Protein AF-A0A5N6PRH1-F1 (afdb_monomer_lite)

InterPro domains:
  IPR012337 Ribonuclease H-like superfamily [SSF53098] (12-101)

Organism: NCBI:txid192012

Radius of gyration: 24.05 Å; chains: 1; bounding box: 53×35×58 Å

Foldseek 3Di:
DVCVLLVNDDLQDDDPDPLVRVVSSVVSCVVSLVSVLVVLPDPVNVPDPDDPVVSVVSNVVSPCPVVVVVVVVVVNVVCCCVPVPLLVVLLVQCLQLQNNVVDLCSVVPCSSVVSNVVCLPVPVVDPVSSVVCVVCVVCCNVCHDLSVDPVNVVCSNVDGSVPPPRD

pLDDT: mean 76.48, std 13.51, range [39.31, 94.31]

Structure (mmCIF, N/CA/C/O backbone):
data_AF-A0A5N6PRH1-F1
#
_entry.id   AF-A0A5N6PRH1-F1
#
loop_
_atom_site.group_PDB
_atom_site.id
_atom_site.type_symbol
_atom_site.label_atom_id
_atom_site.label_alt_id
_atom_site.label_comp_id
_atom_site.label_asym_id
_atom_site.label_entity_id
_atom_site.label_seq_id
_atom_site.pdbx_PDB_ins_code
_atom_site.Cartn_x
_atom_site.Cartn_y
_atom_site.Cartn_z
_atom_site.occupancy
_atom_site.B_iso_or_equiv
_atom_site.auth_seq_id
_atom_site.auth_comp_id
_atom_site.auth_asym_id
_atom_site.auth_atom_id
_atom_site.pdbx_PDB_model_num
ATOM 1 N N . MET A 1 1 ? 33.684 -5.162 -20.555 1.00 67.88 1 MET A N 1
ATOM 2 C CA . MET A 1 1 ? 32.689 -5.285 -21.647 1.00 67.88 1 MET A CA 1
ATOM 3 C C . MET A 1 1 ? 31.257 -5.007 -21.188 1.00 67.88 1 MET A C 1
ATOM 5 O O . MET A 1 1 ? 30.872 -3.858 -21.277 1.00 67.88 1 MET A O 1
ATOM 9 N N . MET A 1 2 ? 30.455 -5.946 -20.650 1.00 60.59 2 MET A N 1
ATOM 10 C CA . MET A 1 2 ? 29.029 -5.664 -20.332 1.00 60.59 2 MET A CA 1
ATOM 11 C C . MET A 1 2 ? 28.828 -4.396 -19.476 1.00 60.59 2 MET A C 1
ATOM 13 O O . MET A 1 2 ? 28.015 -3.549 -19.830 1.00 60.59 2 MET A O 1
ATOM 17 N N . ARG A 1 3 ? 29.644 -4.213 -18.428 1.00 72.25 3 ARG A N 1
ATOM 18 C CA . ARG A 1 3 ? 29.634 -3.015 -17.571 1.00 72.25 3 ARG A CA 1
ATOM 19 C C . ARG A 1 3 ? 30.022 -1.716 -18.289 1.00 72.25 3 ARG A C 1
ATOM 21 O O . ARG A 1 3 ? 29.505 -0.669 -17.931 1.00 72.25 3 ARG A O 1
ATOM 28 N N . GLU A 1 4 ? 30.872 -1.748 -19.312 1.00 77.19 4 GLU A N 1
ATOM 29 C CA . GLU A 1 4 ? 31.206 -0.542 -20.093 1.00 77.19 4 GLU A CA 1
ATOM 30 C C . GLU A 1 4 ? 29.992 -0.077 -20.904 1.00 77.19 4 GLU A C 1
ATOM 32 O O . GLU A 1 4 ? 29.645 1.102 -20.901 1.00 77.19 4 GLU A O 1
ATOM 37 N N . PHE A 1 5 ? 29.278 -1.019 -21.526 1.00 67.75 5 PHE A N 1
ATOM 38 C CA . PHE A 1 5 ? 28.095 -0.712 -22.330 1.00 67.75 5 PHE A CA 1
ATOM 39 C C . PHE A 1 5 ? 26.873 -0.357 -21.465 1.00 67.75 5 PHE A C 1
ATOM 41 O O . PHE A 1 5 ? 26.024 0.421 -21.897 1.00 67.75 5 PHE A O 1
ATOM 48 N N . THR A 1 6 ? 26.777 -0.851 -20.226 1.00 69.31 6 THR A N 1
ATOM 49 C CA . THR A 1 6 ? 25.683 -0.509 -19.294 1.00 69.31 6 THR A CA 1
ATOM 50 C C . THR A 1 6 ? 26.005 0.651 -18.344 1.00 69.31 6 THR A C 1
ATOM 52 O O . THR A 1 6 ? 25.223 0.912 -17.428 1.00 69.31 6 THR A O 1
ATOM 55 N N . ARG A 1 7 ? 27.114 1.383 -18.549 1.00 74.94 7 ARG A N 1
ATOM 56 C CA . ARG A 1 7 ? 27.582 2.471 -17.655 1.00 74.94 7 ARG A CA 1
ATOM 57 C C . ARG A 1 7 ? 27.706 2.020 -16.194 1.00 74.94 7 ARG A C 1
ATOM 59 O O . ARG A 1 7 ? 27.208 2.673 -15.283 1.00 74.94 7 ARG A O 1
ATOM 66 N N . GLN A 1 8 ? 28.309 0.855 -16.001 1.00 74.81 8 GLN A N 1
ATOM 67 C CA . GLN A 1 8 ? 28.497 0.161 -14.727 1.00 74.81 8 GLN A CA 1
ATOM 68 C C . GLN A 1 8 ? 27.211 -0.225 -13.986 1.00 74.81 8 GLN A C 1
ATOM 70 O O . GLN A 1 8 ? 27.262 -0.638 -12.833 1.00 74.81 8 GLN A O 1
ATOM 75 N N . LYS A 1 9 ? 26.047 -0.153 -14.637 1.00 68.81 9 LYS A N 1
ATOM 76 C CA . LYS A 1 9 ? 24.804 -0.647 -14.043 1.00 68.81 9 LYS A CA 1
ATOM 77 C C . LYS A 1 9 ? 24.750 -2.166 -14.158 1.00 68.81 9 LYS A C 1
ATOM 79 O O . LYS A 1 9 ? 24.817 -2.698 -15.271 1.00 68.81 9 LYS A O 1
ATOM 84 N N . ASP A 1 10 ? 24.571 -2.842 -13.028 1.00 70.50 10 ASP A N 1
ATOM 85 C CA . ASP A 1 10 ? 24.252 -4.267 -13.018 1.00 70.50 10 ASP A CA 1
ATOM 86 C C . ASP A 1 10 ? 22.849 -4.485 -13.613 1.00 70.50 10 ASP A C 1
ATOM 88 O O . ASP A 1 10 ? 21.886 -3.771 -13.304 1.00 70.50 10 ASP A O 1
ATOM 92 N N . THR A 1 11 ? 22.759 -5.442 -14.538 1.00 58.25 11 THR A N 1
ATOM 93 C CA . THR A 1 11 ? 21.523 -5.799 -15.253 1.00 58.25 11 THR A CA 1
ATOM 94 C C . THR A 1 11 ? 20.602 -6.664 -14.405 1.00 58.25 11 THR A C 1
ATOM 96 O O . THR A 1 11 ? 19.385 -6.582 -14.552 1.00 58.25 11 THR A O 1
ATOM 99 N N . VAL A 1 12 ? 21.178 -7.442 -13.489 1.00 68.00 12 VAL A N 1
ATOM 100 C CA . VAL A 1 12 ? 20.462 -8.164 -12.440 1.00 68.00 12 VAL A CA 1
ATOM 101 C C . VAL A 1 12 ? 20.393 -7.263 -11.220 1.00 68.00 12 VAL A C 1
ATOM 103 O O . VAL A 1 12 ? 21.420 -6.798 -10.729 1.00 68.00 12 VAL A O 1
ATOM 106 N N . ARG A 1 13 ? 19.181 -7.013 -10.727 1.00 63.09 13 ARG A N 1
ATOM 107 C CA . ARG A 1 13 ? 18.970 -6.237 -9.503 1.00 63.09 13 ARG A CA 1
ATOM 108 C C . ARG A 1 13 ? 18.286 -7.109 -8.460 1.00 63.09 13 ARG A C 1
ATOM 110 O O . ARG A 1 13 ? 17.071 -7.292 -8.544 1.00 63.09 13 ARG A O 1
ATOM 117 N N . PRO A 1 14 ? 19.051 -7.658 -7.503 1.00 55.34 14 PRO A N 1
ATOM 118 C CA . PRO A 1 14 ? 18.488 -8.421 -6.404 1.00 55.34 14 PRO A CA 1
ATOM 119 C C . PRO A 1 14 ? 17.545 -7.541 -5.582 1.00 55.34 14 PRO A C 1
ATOM 121 O O . PRO A 1 14 ? 17.913 -6.449 -5.151 1.00 55.34 14 PRO A O 1
ATOM 124 N N . ALA A 1 15 ? 16.333 -8.026 -5.357 1.00 61.16 15 ALA A N 1
ATOM 125 C CA . ALA A 1 15 ? 15.409 -7.509 -4.364 1.00 61.16 15 ALA A CA 1
ATOM 126 C C . ALA A 1 15 ? 15.211 -8.556 -3.264 1.00 61.16 15 ALA A C 1
ATOM 128 O O . ALA A 1 15 ? 15.520 -9.735 -3.445 1.00 61.16 15 ALA A O 1
ATOM 129 N N . LYS A 1 16 ? 14.643 -8.135 -2.128 1.00 59.69 16 LYS A N 1
ATOM 130 C CA . LYS A 1 16 ? 14.359 -9.038 -1.000 1.00 59.69 16 LYS A CA 1
ATOM 131 C C . LYS A 1 16 ? 13.440 -10.205 -1.384 1.00 59.69 16 LYS A C 1
ATOM 133 O O . LYS A 1 16 ? 13.498 -11.251 -0.752 1.00 59.69 16 LYS A O 1
ATOM 138 N N . THR A 1 17 ? 12.613 -10.046 -2.420 1.00 53.28 17 THR A N 1
ATOM 139 C CA . THR A 1 17 ? 11.748 -11.109 -2.940 1.00 53.28 17 THR A CA 1
ATOM 140 C C . THR A 1 17 ? 12.125 -11.466 -4.373 1.00 53.28 17 THR A C 1
ATOM 142 O O . THR A 1 17 ? 12.414 -10.603 -5.205 1.00 53.28 17 THR A O 1
ATOM 145 N N . ARG A 1 18 ? 12.073 -12.764 -4.694 1.00 47.88 18 ARG A N 1
ATOM 146 C CA . ARG A 1 18 ? 12.384 -13.288 -6.036 1.00 47.88 18 ARG A CA 1
ATOM 147 C C . ARG A 1 18 ? 11.520 -12.672 -7.148 1.00 47.88 18 ARG A C 1
ATOM 149 O O . ARG A 1 18 ? 11.986 -12.522 -8.273 1.00 47.88 18 ARG A O 1
ATOM 156 N N . PHE A 1 19 ? 10.288 -12.276 -6.820 1.00 50.41 19 PHE A N 1
ATOM 157 C CA . PHE A 1 19 ? 9.357 -11.620 -7.742 1.00 50.41 19 PHE A CA 1
ATOM 158 C C . PHE A 1 19 ? 9.801 -10.192 -8.083 1.00 50.41 19 PHE A C 1
ATOM 160 O O . PHE A 1 19 ? 9.888 -9.840 -9.260 1.00 50.41 19 PHE A O 1
ATOM 167 N N . ALA A 1 20 ? 10.186 -9.401 -7.078 1.00 57.09 20 ALA A N 1
ATOM 168 C CA . ALA A 1 20 ? 10.730 -8.064 -7.299 1.00 57.09 20 ALA A CA 1
ATOM 169 C C . ALA A 1 20 ? 12.085 -8.114 -8.032 1.00 57.09 20 ALA A C 1
ATOM 171 O O . ALA A 1 20 ? 12.334 -7.288 -8.910 1.00 57.09 20 ALA A O 1
ATOM 172 N N . THR A 1 21 ? 12.923 -9.124 -7.764 1.00 67.31 21 THR A N 1
ATOM 173 C CA . THR A 1 21 ? 14.183 -9.340 -8.497 1.00 67.31 21 THR A CA 1
ATOM 174 C C . THR A 1 21 ? 13.935 -9.528 -9.990 1.00 67.31 21 THR A C 1
ATOM 176 O O . THR A 1 21 ? 14.588 -8.872 -10.800 1.00 67.31 21 THR A O 1
ATOM 179 N N . ALA A 1 22 ? 12.977 -10.381 -10.372 1.00 59.53 22 ALA A N 1
ATOM 180 C CA . ALA A 1 22 ? 12.649 -10.627 -11.777 1.00 59.53 22 ALA A CA 1
ATOM 181 C C . ALA A 1 22 ? 12.155 -9.350 -12.479 1.00 59.53 22 ALA A C 1
ATOM 183 O O . ALA A 1 22 ? 12.636 -9.017 -13.562 1.00 59.53 22 ALA A O 1
ATOM 184 N N . PHE A 1 23 ? 11.264 -8.592 -11.836 1.00 61.38 23 PHE A N 1
ATOM 185 C CA . PHE A 1 23 ? 10.712 -7.355 -12.391 1.00 61.38 23 PHE A CA 1
ATOM 186 C C . PHE A 1 23 ? 11.766 -6.259 -12.580 1.00 61.38 23 PHE A C 1
ATOM 188 O O . PHE A 1 23 ? 11.906 -5.697 -13.669 1.00 61.38 23 PHE A O 1
ATOM 195 N N . ILE A 1 24 ? 12.551 -5.968 -11.539 1.00 66.38 24 ILE A N 1
ATOM 196 C CA . ILE A 1 24 ? 13.574 -4.919 -11.602 1.00 66.38 24 ILE A CA 1
ATOM 197 C C . ILE A 1 24 ? 14.662 -5.311 -12.612 1.00 66.38 24 ILE A C 1
ATOM 199 O O . ILE A 1 24 ? 15.131 -4.461 -13.373 1.00 66.38 24 ILE A O 1
ATOM 203 N N . THR A 1 25 ? 15.012 -6.597 -12.679 1.00 67.94 25 THR A N 1
ATOM 204 C CA . THR A 1 25 ? 15.939 -7.142 -13.680 1.00 67.94 25 THR A CA 1
ATOM 205 C C . THR A 1 25 ? 15.400 -6.940 -15.102 1.00 67.94 25 THR A C 1
ATOM 207 O O . THR A 1 25 ? 16.103 -6.388 -15.949 1.00 67.94 25 THR A O 1
ATOM 210 N N . LEU A 1 26 ? 14.133 -7.272 -15.373 1.00 67.44 26 LEU A N 1
ATOM 211 C CA . LEU A 1 26 ? 13.511 -7.056 -16.688 1.00 67.44 26 LEU A CA 1
ATOM 212 C C . LEU A 1 26 ? 13.431 -5.574 -17.075 1.00 67.44 26 LEU A C 1
ATOM 214 O O . LEU A 1 26 ? 13.737 -5.218 -18.216 1.00 67.44 26 LEU A O 1
ATOM 218 N N . ASN A 1 27 ? 13.106 -4.690 -16.133 1.00 66.44 27 ASN A N 1
ATOM 219 C CA . ASN A 1 27 ? 13.131 -3.246 -16.368 1.00 66.44 27 ASN A CA 1
ATOM 220 C C . ASN A 1 27 ? 14.545 -2.726 -16.659 1.00 66.44 27 ASN A C 1
ATOM 222 O O . ASN A 1 27 ? 14.728 -1.901 -17.558 1.00 66.44 27 ASN A O 1
ATOM 226 N N . CYS A 1 28 ? 15.565 -3.247 -15.972 1.00 68.31 28 CYS A N 1
ATOM 227 C CA . CYS A 1 28 ? 16.962 -2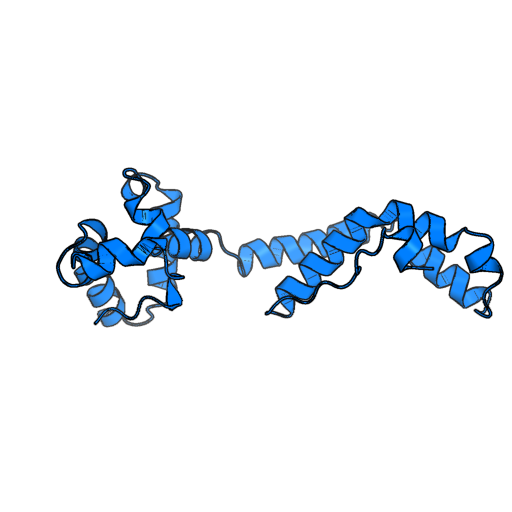.919 -16.256 1.00 68.31 28 CYS A CA 1
ATOM 228 C C . CYS A 1 28 ? 17.391 -3.394 -17.649 1.00 68.31 28 CYS A C 1
ATOM 230 O O . CYS A 1 28 ? 18.092 -2.661 -18.355 1.00 68.31 28 CYS A O 1
ATOM 232 N N . PHE A 1 29 ? 16.938 -4.573 -18.081 1.00 66.44 29 PHE A N 1
ATOM 233 C CA . PHE A 1 29 ? 17.151 -5.056 -19.445 1.00 66.44 29 PHE A CA 1
ATOM 234 C C . PHE A 1 29 ? 16.432 -4.188 -20.486 1.00 66.44 29 PHE A C 1
ATOM 236 O O . PHE A 1 29 ? 17.045 -3.826 -21.495 1.00 66.44 29 PHE A O 1
ATOM 243 N N . LYS A 1 30 ? 15.180 -3.778 -20.235 1.00 70.44 30 LYS A N 1
ATOM 244 C CA . LYS A 1 30 ? 14.428 -2.855 -21.107 1.00 70.44 30 LYS A CA 1
ATOM 245 C C . LYS A 1 30 ? 15.161 -1.519 -21.261 1.00 70.44 30 LYS A C 1
ATOM 247 O O . LYS A 1 30 ? 15.383 -1.074 -22.389 1.00 70.44 30 LYS A O 1
ATOM 252 N N . ALA A 1 31 ? 15.597 -0.922 -20.152 1.00 75.06 31 ALA A N 1
ATOM 253 C CA . ALA A 1 31 ? 16.303 0.360 -20.135 1.00 75.06 31 ALA A CA 1
ATOM 254 C C . ALA A 1 31 ? 17.664 0.307 -20.856 1.00 75.06 31 ALA A C 1
ATOM 256 O O . ALA A 1 31 ? 18.047 1.262 -21.530 1.00 75.06 31 ALA A O 1
ATOM 257 N N . ASN A 1 32 ? 18.381 -0.820 -20.769 1.00 67.88 32 ASN A N 1
ATOM 258 C CA . ASN A 1 32 ? 19.701 -0.990 -21.390 1.00 67.88 32 ASN A CA 1
ATOM 259 C C . ASN A 1 32 ? 19.669 -1.669 -22.772 1.00 67.88 32 ASN A C 1
ATOM 261 O O . ASN A 1 32 ? 20.725 -1.896 -23.367 1.00 67.88 32 ASN A O 1
ATOM 265 N N . LYS A 1 33 ? 18.484 -1.958 -23.328 1.00 71.81 33 LYS A N 1
ATOM 266 C CA . LYS A 1 33 ? 18.293 -2.706 -24.586 1.00 71.81 33 LYS A CA 1
ATOM 267 C C . LYS A 1 33 ? 19.162 -2.205 -25.743 1.00 71.81 33 LYS A C 1
ATOM 269 O O . LYS A 1 33 ? 19.810 -3.000 -26.422 1.00 71.81 33 LYS A O 1
ATOM 274 N N . LYS A 1 34 ? 19.181 -0.889 -25.982 1.00 75.00 34 LYS A N 1
ATOM 275 C CA . LYS A 1 34 ? 19.957 -0.283 -27.082 1.00 75.00 34 LYS A CA 1
ATOM 276 C C . LYS A 1 34 ? 21.465 -0.475 -26.886 1.00 75.00 34 LYS A C 1
ATOM 278 O O . LYS A 1 34 ? 22.175 -0.724 -27.854 1.00 75.00 34 LYS A O 1
ATOM 283 N N . ASN A 1 35 ? 21.939 -0.411 -25.645 1.00 75.75 35 ASN A N 1
ATOM 284 C CA . ASN A 1 35 ? 23.355 -0.549 -25.321 1.00 75.75 35 ASN A CA 1
ATOM 285 C C . ASN A 1 35 ? 23.827 -2.004 -25.411 1.00 75.75 35 ASN A C 1
ATOM 287 O O . ASN A 1 35 ? 24.896 -2.267 -25.953 1.00 75.75 35 ASN A O 1
ATOM 291 N N . LEU A 1 36 ? 23.005 -2.951 -24.952 1.00 71.94 36 LEU A N 1
ATOM 292 C CA . LEU A 1 36 ? 23.296 -4.384 -25.060 1.00 71.94 36 LEU A CA 1
ATOM 293 C C . LEU A 1 36 ? 23.330 -4.845 -26.523 1.00 71.94 36 LEU A C 1
ATOM 295 O O . LEU A 1 36 ? 24.217 -5.600 -26.906 1.00 71.94 36 LEU A O 1
ATOM 299 N N . ARG A 1 37 ? 22.447 -4.311 -27.377 1.00 71.81 37 ARG A N 1
ATOM 300 C CA . ARG A 1 37 ? 22.524 -4.550 -28.828 1.00 71.81 37 ARG A CA 1
ATOM 301 C C . ARG A 1 37 ? 23.828 -4.038 -29.435 1.00 71.81 37 ARG A C 1
ATOM 303 O O . ARG A 1 37 ? 24.469 -4.781 -30.165 1.00 71.81 37 ARG A O 1
ATOM 310 N N . LYS A 1 38 ? 24.232 -2.807 -29.098 1.00 77.38 38 LYS A N 1
ATOM 311 C CA . LYS A 1 38 ? 25.510 -2.229 -29.551 1.00 77.38 38 LYS A CA 1
ATOM 312 C C . LYS A 1 38 ? 26.714 -3.056 -29.089 1.00 77.38 38 LYS A C 1
ATOM 314 O O . LYS A 1 38 ? 27.669 -3.207 -29.843 1.00 77.38 38 LYS A O 1
ATOM 319 N N . MET A 1 39 ? 26.659 -3.620 -27.881 1.00 81.19 39 MET A N 1
ATOM 320 C CA . MET A 1 39 ? 27.688 -4.533 -27.379 1.00 81.19 39 MET A CA 1
ATOM 321 C C . MET A 1 39 ? 27.807 -5.776 -28.271 1.00 81.19 39 MET A C 1
ATOM 323 O O . MET A 1 39 ? 28.911 -6.105 -28.698 1.00 81.19 39 MET A O 1
ATOM 327 N N . CYS A 1 40 ? 26.684 -6.423 -28.601 1.00 69.50 40 CYS A N 1
ATOM 328 C CA . CYS A 1 40 ? 26.648 -7.652 -29.404 1.00 69.50 40 CYS A CA 1
ATOM 329 C C . CYS A 1 40 ? 27.019 -7.466 -30.885 1.00 69.50 40 CYS A C 1
ATOM 331 O O . CYS A 1 40 ? 27.197 -8.457 -31.586 1.00 69.50 40 CYS A O 1
ATOM 333 N N . THR A 1 41 ? 27.149 -6.226 -31.361 1.00 73.44 41 THR A N 1
ATOM 334 C CA . THR A 1 41 ? 27.627 -5.897 -32.715 1.00 73.44 41 THR A CA 1
ATOM 335 C C . THR A 1 41 ? 29.020 -5.263 -32.718 1.00 73.44 41 THR A C 1
ATOM 337 O O . THR A 1 41 ? 29.489 -4.829 -33.764 1.00 73.44 41 THR A O 1
ATOM 340 N N . SER A 1 42 ? 29.676 -5.153 -31.558 1.00 78.94 42 SER A N 1
ATOM 341 C CA . SER A 1 42 ? 30.982 -4.496 -31.444 1.00 78.94 42 SER A CA 1
ATOM 342 C C . SER A 1 42 ? 32.128 -5.389 -31.930 1.00 78.94 42 SER A C 1
ATOM 344 O O . SER A 1 42 ? 32.100 -6.611 -31.772 1.00 78.94 42 SER A O 1
ATOM 346 N N . GLU A 1 43 ? 33.202 -4.787 -32.446 1.00 80.19 43 GLU A N 1
ATOM 347 C CA . GLU A 1 43 ? 34.418 -5.536 -32.796 1.00 80.19 43 GLU A CA 1
ATOM 348 C C . GLU A 1 43 ? 35.003 -6.297 -31.603 1.00 80.19 43 GLU A C 1
ATOM 350 O O . GLU A 1 43 ? 35.484 -7.420 -31.747 1.00 80.19 43 GLU A O 1
ATOM 355 N N . GLN A 1 44 ? 34.938 -5.699 -30.409 1.00 78.12 44 GLN A N 1
ATOM 356 C CA . GLN A 1 44 ? 35.421 -6.323 -29.180 1.00 78.12 44 GLN A CA 1
ATOM 357 C C . GLN A 1 44 ? 34.644 -7.609 -28.859 1.00 78.12 44 GLN A C 1
ATOM 359 O O . GLN A 1 44 ? 35.233 -8.580 -28.386 1.00 78.12 44 GLN A O 1
ATOM 364 N N . TRP A 1 45 ? 33.336 -7.637 -29.135 1.00 72.94 45 TRP A N 1
ATOM 365 C CA . TRP A 1 45 ? 32.497 -8.832 -29.018 1.00 72.94 45 TRP A CA 1
ATOM 366 C C . TRP A 1 45 ? 32.840 -9.877 -30.086 1.00 72.94 45 TRP A C 1
ATOM 368 O O . TRP A 1 45 ? 32.973 -11.065 -29.779 1.00 72.94 45 TRP A O 1
ATOM 378 N N . ASN A 1 46 ? 33.075 -9.443 -31.325 1.00 74.50 46 ASN A N 1
ATOM 379 C CA . ASN A 1 46 ? 33.431 -10.337 -32.429 1.00 74.50 46 ASN A CA 1
ATOM 380 C C . ASN A 1 46 ? 34.791 -11.020 -32.227 1.00 74.50 46 ASN A C 1
ATOM 382 O O . ASN A 1 46 ? 34.920 -12.198 -32.561 1.00 74.50 46 ASN A O 1
ATOM 386 N N . LYS A 1 47 ? 35.747 -10.345 -31.579 1.00 80.06 47 LYS A N 1
ATOM 387 C CA . LYS A 1 47 ? 37.072 -10.884 -31.217 1.00 80.06 47 LYS A CA 1
ATOM 388 C C . LYS A 1 47 ? 37.042 -11.918 -30.072 1.00 80.06 47 LYS A C 1
ATOM 390 O O . LYS A 1 47 ? 38.038 -12.595 -29.837 1.00 80.06 47 LYS A O 1
ATOM 395 N N . ARG A 1 48 ? 35.924 -12.079 -29.344 1.00 75.38 48 ARG A N 1
ATOM 396 C CA . ARG A 1 48 ? 35.807 -13.063 -28.243 1.00 75.38 48 ARG A CA 1
ATOM 397 C C . ARG A 1 48 ? 35.726 -14.499 -28.773 1.00 75.38 48 ARG A C 1
ATOM 399 O O . ARG A 1 48 ? 35.071 -14.752 -29.783 1.00 75.38 48 ARG A O 1
ATOM 406 N N . LYS A 1 49 ? 36.292 -15.449 -28.021 1.00 77.75 49 LYS A N 1
ATOM 407 C CA . LYS A 1 49 ? 36.316 -16.906 -28.284 1.00 77.75 49 LYS A CA 1
ATOM 408 C C . LYS A 1 49 ? 34.949 -17.617 -28.132 1.00 77.75 49 LYS A C 1
ATOM 410 O O . LYS A 1 49 ? 34.887 -18.756 -27.693 1.00 77.75 49 LYS A O 1
ATOM 415 N N . PHE A 1 50 ? 33.840 -16.959 -28.465 1.00 68.69 50 PHE A N 1
ATOM 416 C CA . PHE A 1 50 ? 32.537 -17.632 -28.551 1.00 68.69 50 PHE A CA 1
ATOM 417 C C . PHE A 1 50 ? 32.337 -18.218 -29.950 1.00 68.69 50 PHE A C 1
ATOM 419 O O . PHE A 1 50 ? 32.766 -17.600 -30.932 1.00 68.69 50 PHE A O 1
ATOM 426 N N . SER A 1 51 ? 31.660 -19.369 -30.043 1.00 72.19 51 SER A N 1
ATOM 427 C CA . SER A 1 51 ? 31.287 -19.944 -31.338 1.00 72.19 51 SER A CA 1
ATOM 428 C C . SER A 1 51 ? 30.373 -18.987 -32.104 1.00 72.19 51 SER A C 1
ATOM 430 O O . SER A 1 51 ? 29.629 -18.198 -31.508 1.00 72.19 51 SER A O 1
ATOM 432 N N . LYS A 1 52 ? 30.445 -19.042 -33.437 1.00 73.25 52 LYS A N 1
ATOM 433 C CA . LYS A 1 52 ? 29.613 -18.222 -34.326 1.00 73.25 52 LYS A CA 1
ATOM 434 C C . LYS A 1 52 ? 28.123 -18.409 -34.007 1.00 73.25 52 LYS A C 1
ATOM 436 O O . LYS A 1 52 ? 27.431 -17.424 -33.772 1.00 73.25 52 LYS A O 1
ATOM 441 N N . GLU A 1 53 ? 27.692 -19.655 -33.825 1.00 72.75 53 GLU A N 1
ATOM 442 C CA . GLU A 1 53 ? 26.323 -20.014 -33.426 1.00 72.75 53 GLU A CA 1
ATOM 443 C C . GLU A 1 53 ? 25.928 -19.438 -32.061 1.00 72.75 53 GLU A C 1
ATOM 445 O O . GLU A 1 53 ? 24.827 -18.915 -31.903 1.00 72.75 53 GLU A O 1
ATOM 450 N N . SER A 1 54 ? 26.829 -19.448 -31.071 1.00 69.62 54 SER A N 1
ATOM 451 C CA . SER A 1 54 ? 26.544 -18.862 -29.752 1.00 69.62 54 SER A CA 1
ATOM 452 C C . SER A 1 54 ? 26.335 -17.349 -29.837 1.00 69.62 54 SER A C 1
ATOM 454 O O . SER A 1 54 ? 25.421 -16.804 -29.214 1.00 69.62 54 SER A O 1
ATOM 456 N N . LYS A 1 55 ? 27.155 -16.650 -30.631 1.00 71.00 55 LYS A N 1
ATOM 457 C CA . LYS A 1 55 ? 27.014 -15.201 -30.854 1.00 71.00 55 LYS A CA 1
ATOM 458 C C . LYS A 1 55 ? 25.715 -14.880 -31.597 1.00 71.00 55 LYS A C 1
ATOM 460 O O . LYS A 1 55 ? 25.033 -13.924 -31.229 1.00 71.00 55 LYS A O 1
ATOM 465 N N . GLU A 1 56 ? 25.356 -15.688 -32.591 1.00 73.19 56 GLU A N 1
ATOM 466 C CA . GLU A 1 56 ? 24.130 -15.539 -33.382 1.00 73.19 56 GLU A CA 1
ATOM 467 C C . GLU A 1 56 ? 22.866 -15.817 -32.558 1.00 73.19 56 GLU A C 1
ATOM 469 O O . GLU A 1 56 ? 21.921 -15.032 -32.631 1.00 73.19 56 GLU A O 1
ATOM 474 N N . MET A 1 57 ? 22.858 -16.844 -31.700 1.00 71.56 57 MET A N 1
ATOM 475 C CA . MET A 1 57 ? 21.749 -17.118 -30.773 1.00 71.56 57 MET A CA 1
ATOM 476 C C . MET A 1 57 ? 21.536 -15.981 -29.768 1.00 71.56 57 MET A C 1
ATOM 478 O O . MET A 1 57 ? 20.401 -15.553 -29.537 1.00 71.56 57 MET A O 1
ATOM 482 N N . ILE A 1 58 ? 22.619 -15.452 -29.192 1.00 70.75 58 ILE A N 1
ATOM 483 C CA . ILE A 1 58 ? 22.553 -14.301 -28.282 1.00 70.75 58 ILE A CA 1
ATOM 484 C C . ILE A 1 58 ? 22.036 -13.069 -29.033 1.00 70.75 58 ILE A C 1
ATOM 486 O O . ILE A 1 58 ? 21.159 -12.363 -28.547 1.00 70.75 58 ILE A O 1
ATOM 490 N N . PHE A 1 59 ? 22.511 -12.816 -30.250 1.00 67.38 59 PHE A N 1
ATOM 491 C CA . PHE A 1 59 ? 22.016 -11.699 -31.050 1.00 67.38 59 PHE A CA 1
ATOM 492 C C . PHE A 1 59 ? 20.531 -11.858 -31.428 1.00 67.38 59 PHE A C 1
ATOM 494 O O . PHE A 1 59 ? 19.755 -10.901 -31.345 1.00 67.38 59 PHE A O 1
ATOM 501 N N . ALA A 1 60 ? 20.109 -13.073 -31.784 1.00 69.44 60 ALA A N 1
ATOM 502 C CA . ALA A 1 60 ? 18.726 -13.406 -32.106 1.00 69.44 60 ALA A CA 1
ATOM 503 C C . ALA A 1 60 ? 17.784 -13.278 -30.898 1.00 69.44 60 ALA A C 1
ATOM 505 O O . ALA A 1 60 ? 16.622 -12.915 -31.080 1.00 69.44 60 ALA A O 1
ATOM 506 N N . SER A 1 61 ? 18.265 -13.496 -29.670 1.00 66.38 61 SER A N 1
ATOM 507 C CA . SER A 1 61 ? 17.471 -13.260 -28.454 1.00 66.38 61 SER A CA 1
ATOM 508 C C . SER A 1 61 ? 17.288 -11.767 -28.141 1.00 66.38 61 SER A C 1
ATOM 510 O O . SER A 1 61 ? 16.267 -11.382 -27.571 1.00 66.38 61 SER A O 1
ATOM 512 N N . PHE A 1 62 ? 18.206 -10.901 -28.596 1.00 62.72 62 PHE A N 1
ATOM 513 C CA . PHE A 1 62 ? 18.045 -9.441 -28.551 1.00 62.72 62 PHE A CA 1
ATOM 514 C C . PHE A 1 62 ? 17.241 -8.866 -29.724 1.00 62.72 62 PHE A C 1
ATOM 516 O O . PHE A 1 62 ? 16.823 -7.696 -29.649 1.00 62.72 62 PHE A O 1
ATOM 523 N N . LYS A 1 63 ? 17.009 -9.625 -30.809 1.00 64.75 63 LYS A N 1
ATOM 524 C CA . LYS A 1 63 ? 16.051 -9.230 -31.854 1.00 64.75 63 LYS A CA 1
ATOM 525 C C . LYS A 1 63 ? 14.660 -9.123 -31.226 1.00 64.75 63 LYS A C 1
ATOM 527 O O . LYS A 1 63 ? 14.318 -9.887 -30.327 1.00 64.75 63 LYS A O 1
ATOM 532 N N . PRO A 1 64 ? 13.874 -8.108 -31.606 1.00 58.34 64 PRO A N 1
ATOM 533 C CA . PRO A 1 64 ? 12.656 -7.810 -30.889 1.00 58.34 64 PRO A CA 1
ATOM 534 C C . PRO A 1 64 ? 11.606 -8.866 -31.251 1.00 58.34 64 PRO A C 1
ATOM 536 O O . PRO A 1 64 ? 10.916 -8.726 -32.248 1.00 58.34 64 PRO A O 1
ATOM 539 N N . LYS A 1 65 ? 11.455 -9.904 -30.424 1.00 60.56 65 LYS A N 1
ATOM 540 C CA . LYS A 1 65 ? 10.189 -10.643 -30.337 1.00 60.56 65 LYS A CA 1
ATOM 541 C C . LYS A 1 65 ? 9.242 -9.776 -29.516 1.00 60.56 65 LYS A C 1
ATOM 543 O O . LYS A 1 65 ? 9.044 -10.023 -28.331 1.00 60.56 65 LYS A O 1
ATOM 5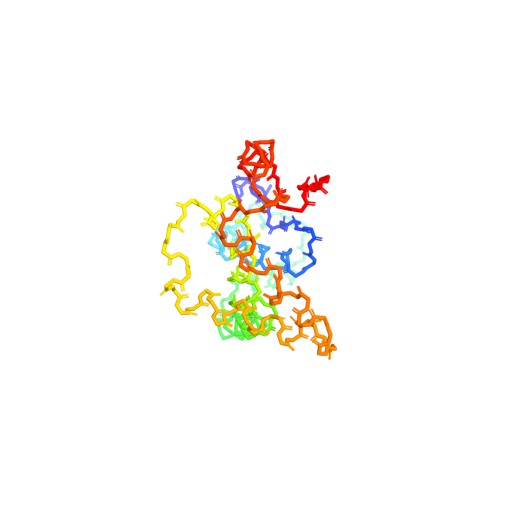48 N N . VAL A 1 66 ? 8.812 -8.662 -30.118 1.00 53.72 66 VAL A N 1
ATOM 549 C CA . VAL A 1 66 ? 7.953 -7.650 -29.479 1.00 53.72 66 VAL A CA 1
ATOM 550 C C . VAL A 1 66 ? 6.734 -8.334 -28.868 1.00 53.72 66 VAL A C 1
ATOM 552 O O . VAL A 1 66 ? 6.429 -8.084 -27.712 1.00 53.72 66 VAL A O 1
ATOM 555 N N . GLU A 1 67 ? 6.158 -9.284 -29.600 1.00 60.06 67 GLU A N 1
ATOM 556 C CA . GLU A 1 67 ? 5.068 -10.170 -29.178 1.00 60.06 67 GLU A CA 1
ATOM 557 C C . GLU A 1 67 ? 5.372 -10.868 -27.844 1.00 60.06 67 GLU A C 1
ATOM 559 O O . GLU A 1 67 ? 4.704 -10.603 -26.854 1.00 60.06 67 GLU A O 1
ATOM 564 N N . LYS A 1 68 ? 6.477 -11.623 -27.748 1.00 66.19 68 LYS A N 1
ATOM 565 C CA . LYS A 1 68 ? 6.846 -12.329 -26.505 1.00 66.19 68 LYS A CA 1
ATOM 566 C C . LYS A 1 68 ? 7.160 -11.401 -25.332 1.00 66.19 68 LYS A C 1
ATOM 568 O O . LYS A 1 68 ? 7.031 -11.801 -24.178 1.00 66.19 68 LYS A O 1
ATOM 573 N N . PHE A 1 69 ? 7.629 -10.181 -25.606 1.00 60.91 69 PHE A N 1
ATOM 574 C CA . PHE A 1 69 ? 7.837 -9.181 -24.559 1.00 60.91 69 PHE A CA 1
ATOM 575 C C . PHE A 1 69 ? 6.502 -8.699 -23.994 1.00 60.91 69 PHE A C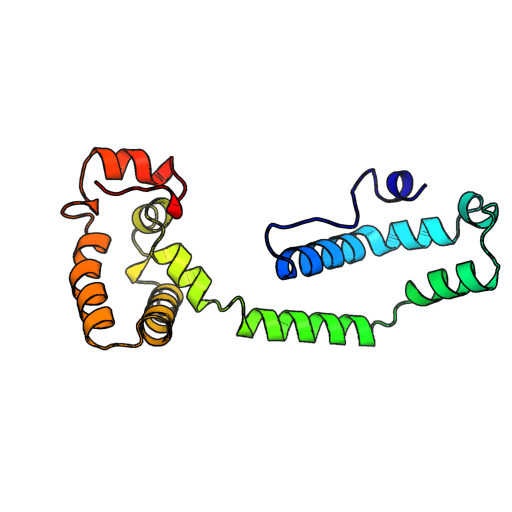 1
ATOM 577 O O . PHE A 1 69 ? 6.393 -8.559 -22.780 1.00 60.91 69 PHE A O 1
ATOM 584 N N . TRP A 1 70 ? 5.502 -8.473 -24.848 1.00 59.62 70 TRP A N 1
ATOM 585 C CA . TRP A 1 70 ? 4.154 -8.125 -24.409 1.00 59.62 70 TRP A CA 1
ATOM 586 C C . TRP A 1 70 ? 3.460 -9.288 -23.714 1.00 59.62 70 TRP A C 1
ATOM 588 O O . TRP A 1 70 ? 2.807 -9.043 -22.713 1.00 59.62 70 TRP A O 1
ATOM 598 N N . ASP A 1 71 ? 3.683 -10.533 -24.140 1.00 69.50 71 ASP A N 1
ATOM 599 C CA . ASP A 1 71 ? 3.177 -11.715 -23.429 1.00 69.50 71 ASP A CA 1
ATOM 600 C C . ASP A 1 71 ? 3.767 -11.808 -22.014 1.00 69.50 71 ASP A C 1
ATOM 602 O O . ASP A 1 71 ? 3.050 -12.021 -21.039 1.00 69.50 71 ASP A O 1
ATOM 606 N N . LEU A 1 72 ? 5.080 -11.588 -21.876 1.00 63.47 72 LEU A N 1
ATOM 607 C CA . LEU A 1 72 ? 5.745 -11.563 -20.572 1.00 63.47 72 LEU A CA 1
ATOM 608 C C . LEU A 1 72 ? 5.279 -10.371 -19.724 1.00 63.47 72 LEU A C 1
ATOM 610 O O . LEU A 1 72 ? 5.057 -10.526 -18.527 1.00 63.47 72 LEU A O 1
ATOM 614 N N . TYR A 1 73 ? 5.139 -9.191 -20.336 1.00 58.91 73 TYR A N 1
ATOM 615 C CA . TYR A 1 73 ? 4.634 -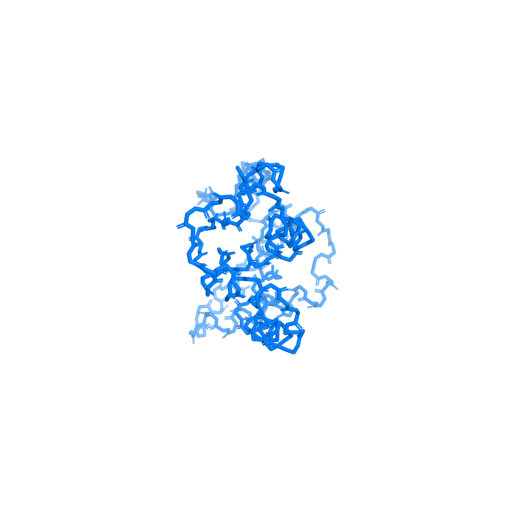7.992 -19.671 1.00 58.91 73 TYR A CA 1
ATOM 616 C C . TYR A 1 73 ? 3.202 -8.209 -19.195 1.00 58.91 73 TYR A C 1
ATOM 618 O O . TYR A 1 73 ? 2.923 -7.910 -18.049 1.00 58.91 73 TYR A O 1
ATOM 626 N N . LYS A 1 74 ? 2.347 -8.821 -20.017 1.00 68.31 74 LYS A N 1
ATOM 627 C CA . LYS A 1 74 ? 0.975 -9.196 -19.683 1.00 68.31 74 LYS A CA 1
ATOM 628 C C . LYS A 1 74 ? 0.933 -10.200 -18.535 1.00 68.31 74 LYS A C 1
ATOM 630 O O . LYS A 1 74 ? 0.224 -9.963 -17.579 1.00 68.31 74 LYS A O 1
ATOM 635 N N . ILE A 1 75 ? 1.767 -11.242 -18.531 1.00 71.25 75 ILE A N 1
ATOM 636 C CA . ILE A 1 75 ? 1.859 -12.171 -17.386 1.00 71.25 75 ILE A CA 1
ATOM 637 C C . ILE A 1 75 ? 2.295 -11.445 -16.105 1.00 71.25 75 ILE A C 1
ATOM 639 O O . ILE A 1 75 ? 1.839 -11.782 -15.014 1.00 71.25 75 ILE A O 1
ATOM 643 N N . ILE A 1 76 ? 3.214 -10.484 -16.214 1.00 61.84 76 ILE A N 1
ATOM 644 C CA . ILE A 1 76 ? 3.677 -9.681 -15.077 1.00 61.84 76 ILE A CA 1
ATOM 645 C C . ILE A 1 76 ? 2.589 -8.717 -14.609 1.00 61.84 76 ILE A C 1
ATOM 647 O O . ILE A 1 76 ? 2.429 -8.581 -13.407 1.00 61.84 76 ILE A O 1
ATOM 651 N N . ASP A 1 77 ? 1.862 -8.087 -15.526 1.00 59.16 77 ASP A N 1
ATOM 652 C CA . ASP A 1 77 ? 0.776 -7.136 -15.280 1.00 59.16 77 ASP A CA 1
ATOM 653 C C . ASP A 1 77 ? -0.461 -7.843 -14.700 1.00 59.16 77 ASP A C 1
ATOM 655 O O . ASP A 1 77 ? -1.000 -7.430 -13.680 1.00 59.16 77 ASP A O 1
ATOM 659 N N . ASP A 1 78 ? -0.817 -9.010 -15.236 1.00 64.12 78 ASP A N 1
ATOM 660 C CA . ASP A 1 78 ? -1.838 -9.909 -14.694 1.00 64.12 78 ASP A CA 1
ATOM 661 C C . ASP A 1 78 ? -1.439 -10.376 -13.286 1.00 64.12 78 ASP A C 1
ATOM 663 O O . ASP A 1 78 ? -2.229 -10.317 -12.344 1.00 64.12 78 ASP A O 1
ATOM 667 N N . ARG A 1 79 ? -0.174 -10.781 -13.089 1.00 62.72 79 ARG A N 1
ATOM 668 C CA . ARG A 1 79 ? 0.338 -11.107 -11.747 1.00 62.72 79 ARG A CA 1
ATOM 669 C C . ARG A 1 79 ? 0.411 -9.888 -10.839 1.00 62.72 79 ARG A C 1
ATOM 671 O O . ARG A 1 79 ? 0.270 -10.061 -9.638 1.00 62.72 79 ARG A O 1
ATOM 678 N N . TRP A 1 80 ? 0.634 -8.692 -11.365 1.00 58.69 80 TRP A N 1
ATOM 679 C CA . TRP A 1 80 ? 0.644 -7.448 -10.603 1.00 58.69 80 TRP A CA 1
ATOM 680 C C . TRP A 1 80 ? -0.763 -7.136 -10.096 1.00 58.69 80 TRP A C 1
ATOM 682 O O . TRP A 1 80 ? -0.941 -6.961 -8.895 1.00 58.69 80 TRP A O 1
ATOM 692 N N . ASN A 1 81 ? -1.772 -7.225 -10.963 1.00 55.47 81 ASN A N 1
ATOM 693 C CA . ASN A 1 81 ? -3.179 -7.088 -10.594 1.00 55.47 81 ASN A CA 1
ATOM 694 C C . ASN A 1 81 ? -3.625 -8.149 -9.573 1.00 55.47 81 ASN A C 1
ATOM 696 O O . ASN A 1 81 ? -4.389 -7.829 -8.667 1.00 55.47 81 ASN A O 1
ATOM 700 N N . CYS A 1 82 ? -3.118 -9.385 -9.666 1.00 56.97 82 CYS A N 1
ATOM 701 C CA . CYS A 1 82 ? -3.474 -10.466 -8.738 1.00 56.97 82 CYS A CA 1
ATOM 702 C C . CYS A 1 82 ? -2.630 -10.532 -7.444 1.00 56.97 82 CYS A C 1
ATOM 704 O O . CYS A 1 82 ? -3.118 -11.040 -6.437 1.00 56.97 82 CYS A O 1
ATOM 706 N N . GLN A 1 83 ? -1.361 -10.098 -7.448 1.00 52.00 83 GLN A N 1
ATOM 707 C CA . GLN A 1 83 ? -0.406 -10.284 -6.331 1.00 52.00 83 GLN A CA 1
ATOM 708 C C . GLN A 1 83 ? 0.062 -8.972 -5.685 1.00 52.00 83 GLN A C 1
ATOM 710 O O . GLN A 1 83 ? 0.375 -8.971 -4.497 1.00 52.00 83 GLN A O 1
ATOM 715 N N . LEU A 1 84 ? 0.104 -7.866 -6.435 1.00 52.22 84 LEU A N 1
ATOM 716 C CA . LEU A 1 84 ? 0.360 -6.499 -5.951 1.00 52.22 84 LEU A CA 1
ATOM 717 C C . LEU A 1 84 ? -0.911 -5.650 -6.083 1.00 52.22 84 LEU A C 1
ATOM 719 O O . LEU A 1 84 ? -0.894 -4.515 -6.551 1.00 52.22 84 LEU A O 1
ATOM 723 N N . HIS A 1 85 ? -2.033 -6.240 -5.676 1.00 55.22 85 HIS A N 1
ATOM 724 C CA . HIS A 1 85 ? -3.330 -5.589 -5.575 1.00 55.22 85 HIS A CA 1
ATOM 725 C C . HIS A 1 85 ? -3.197 -4.172 -4.989 1.00 55.22 85 HIS A C 1
ATOM 727 O O . HIS A 1 85 ? -2.650 -4.014 -3.893 1.00 55.22 85 HIS A O 1
ATOM 733 N N . GLN A 1 86 ? -3.780 -3.179 -5.679 1.00 70.94 86 GLN A N 1
ATOM 734 C CA . GLN A 1 86 ? -4.132 -1.867 -5.115 1.00 70.94 86 GLN A CA 1
ATOM 735 C C . GLN A 1 86 ? -4.579 -1.999 -3.649 1.00 70.94 86 GLN A C 1
ATOM 737 O O . GLN A 1 86 ? -3.939 -1.364 -2.821 1.00 70.94 86 GLN A O 1
ATOM 742 N N . PRO A 1 87 ? -5.514 -2.911 -3.289 1.00 81.56 87 PRO A N 1
ATOM 743 C CA . PRO A 1 87 ? -5.932 -3.133 -1.907 1.00 81.56 87 PRO A CA 1
ATOM 744 C C . PRO A 1 87 ? -4.824 -3.263 -0.862 1.00 81.56 87 PRO A C 1
ATOM 746 O O . PRO A 1 87 ? -4.897 -2.627 0.180 1.00 81.56 87 PRO A O 1
ATOM 749 N N . LEU A 1 88 ? -3.772 -4.051 -1.112 1.00 83.81 88 LEU A N 1
ATOM 750 C CA . LEU A 1 88 ? -2.717 -4.242 -0.108 1.00 83.81 88 LEU A CA 1
ATOM 751 C C . LEU A 1 88 ? -1.816 -3.008 0.000 1.00 83.81 88 LEU A C 1
ATOM 753 O O . LEU A 1 88 ? -1.333 -2.681 1.084 1.00 83.81 88 LEU A O 1
ATOM 757 N N . HIS A 1 89 ? -1.598 -2.310 -1.114 1.00 84.12 89 HIS A N 1
ATOM 758 C CA . HIS A 1 89 ? -0.849 -1.058 -1.133 1.00 84.12 89 HIS A CA 1
ATOM 759 C C . HIS A 1 89 ? -1.618 0.080 -0.477 1.00 84.12 89 HIS A C 1
ATOM 761 O O . HIS A 1 89 ? -1.036 0.819 0.315 1.00 84.12 89 HIS A O 1
ATOM 767 N N . THR A 1 90 ? -2.909 0.201 -0.768 1.00 87.69 90 THR A N 1
ATOM 768 C CA . THR A 1 90 ? -3.776 1.198 -0.158 1.00 87.69 90 THR A CA 1
ATOM 769 C C . THR A 1 90 ? -3.994 0.897 1.318 1.00 87.69 90 THR A C 1
ATOM 771 O O . THR A 1 90 ? -3.805 1.799 2.123 1.00 87.69 90 THR A O 1
ATOM 774 N N . ALA A 1 91 ? -4.209 -0.364 1.713 1.00 89.50 91 ALA A N 1
ATOM 775 C CA . ALA A 1 91 ? -4.208 -0.785 3.116 1.00 89.50 91 ALA A CA 1
ATOM 776 C C . ALA A 1 91 ? -2.877 -0.456 3.809 1.00 89.50 91 ALA A C 1
ATOM 778 O O . ALA A 1 91 ? -2.859 0.044 4.931 1.00 89.50 91 ALA A O 1
ATOM 779 N N . GLY A 1 92 ? -1.750 -0.710 3.139 1.00 89.25 92 GLY A N 1
ATOM 780 C CA . GLY A 1 92 ? -0.420 -0.392 3.652 1.00 89.25 92 GLY A CA 1
ATOM 781 C C . GLY A 1 92 ? -0.179 1.110 3.807 1.00 89.25 92 GLY A C 1
ATOM 782 O O . GLY A 1 92 ? 0.457 1.525 4.772 1.00 89.25 92 GLY A O 1
ATOM 783 N N . TYR A 1 93 ? -0.696 1.927 2.889 1.00 89.81 93 TYR A N 1
ATOM 784 C CA . TYR A 1 93 ? -0.685 3.384 3.001 1.00 89.81 93 TYR A CA 1
ATOM 785 C C . TYR A 1 93 ? -1.576 3.847 4.161 1.00 89.81 93 TYR A C 1
ATOM 787 O O . TYR A 1 93 ? -1.124 4.602 5.019 1.00 89.81 93 TYR A O 1
ATOM 795 N N . TYR A 1 94 ? -2.807 3.336 4.216 1.00 92.25 94 TYR A N 1
ATOM 796 C CA . TYR A 1 94 ? -3.829 3.667 5.206 1.00 92.25 94 TYR A CA 1
ATOM 797 C C . TYR A 1 94 ? -3.370 3.333 6.636 1.00 92.25 94 TYR A C 1
ATOM 799 O O . TYR A 1 94 ? -3.515 4.132 7.558 1.00 92.25 94 TYR A O 1
ATOM 807 N N . LEU A 1 95 ? -2.723 2.182 6.828 1.00 91.06 95 LEU A N 1
ATOM 808 C CA . LEU A 1 95 ? -2.189 1.750 8.123 1.00 91.06 95 LEU A CA 1
ATOM 809 C C . LEU A 1 95 ? -0.806 2.322 8.456 1.00 91.06 95 LEU A C 1
ATOM 811 O O . LEU A 1 95 ? -0.300 2.064 9.547 1.00 91.06 95 LEU A O 1
ATOM 815 N N . ASN A 1 96 ? -0.159 3.057 7.547 1.00 91.69 96 ASN A N 1
ATOM 816 C CA . ASN A 1 96 ? 1.129 3.680 7.826 1.00 91.69 96 ASN A CA 1
ATOM 817 C C . ASN A 1 96 ? 0.911 4.983 8.608 1.00 91.69 96 ASN A C 1
ATOM 819 O O . ASN A 1 96 ? 0.487 5.974 8.009 1.00 91.69 96 ASN A O 1
ATOM 823 N N . PRO A 1 97 ? 1.295 5.056 9.897 1.00 90.56 97 PRO A N 1
ATOM 824 C CA . PRO A 1 97 ? 1.019 6.231 10.717 1.00 90.56 97 PRO A CA 1
ATOM 825 C C . PRO A 1 97 ? 1.674 7.509 10.175 1.00 90.56 97 PRO A C 1
ATOM 827 O O . PRO A 1 97 ? 1.121 8.598 10.297 1.00 90.56 97 PRO A O 1
ATOM 830 N N . SER A 1 98 ? 2.855 7.414 9.555 1.00 89.88 98 SER A N 1
ATOM 831 C CA . SER A 1 98 ? 3.496 8.597 8.976 1.00 89.88 98 SER A CA 1
ATOM 832 C C . SER A 1 98 ? 2.696 9.177 7.818 1.00 89.88 98 SER A C 1
ATOM 834 O O . SER A 1 98 ? 2.706 10.390 7.648 1.00 89.88 98 SER A O 1
ATOM 836 N N . LEU A 1 99 ? 2.078 8.320 7.002 1.00 90.44 99 LEU A N 1
ATOM 837 C CA . LEU A 1 99 ? 1.372 8.727 5.789 1.00 90.44 99 LEU A CA 1
ATOM 838 C C . LEU A 1 99 ? -0.067 9.110 6.116 1.00 90.44 99 LEU A C 1
ATOM 840 O O . LEU A 1 99 ? -0.483 10.217 5.783 1.00 90.44 99 LEU A O 1
ATOM 844 N N . TYR A 1 100 ? -0.768 8.253 6.857 1.00 92.62 100 TYR A N 1
ATOM 845 C CA . TYR A 1 100 ? -2.151 8.460 7.267 1.00 92.62 100 TYR A CA 1
ATOM 846 C C . TYR A 1 100 ? -2.337 9.809 7.970 1.00 92.62 100 TYR A C 1
ATOM 848 O O . TYR A 1 100 ? -3.041 10.676 7.472 1.00 92.62 100 TYR A O 1
ATOM 856 N N . TYR A 1 101 ? -1.606 10.069 9.059 1.00 91.50 101 TYR A N 1
ATOM 857 C CA . TYR A 1 101 ? -1.777 11.321 9.808 1.00 91.50 101 TYR A CA 1
ATOM 858 C C . TYR A 1 101 ? -1.144 12.552 9.145 1.00 91.50 101 TYR A C 1
ATOM 860 O O . TYR A 1 101 ? -1.243 13.648 9.699 1.00 91.50 101 TYR A O 1
ATOM 868 N N . SER A 1 102 ? -0.431 12.388 8.027 1.00 91.12 102 SER A N 1
ATOM 869 C CA . SER A 1 102 ? 0.084 13.522 7.248 1.00 91.12 102 SER A CA 1
ATOM 870 C C . SER A 1 102 ? -0.930 14.050 6.237 1.00 91.12 102 SER A C 1
ATOM 872 O O . SER A 1 102 ? -0.775 15.173 5.763 1.00 91.12 102 SER A O 1
ATOM 874 N N . ASN A 1 103 ? -1.964 13.264 5.929 1.00 88.75 103 ASN A N 1
ATOM 875 C CA . ASN A 1 103 ? -2.992 13.608 4.964 1.00 88.75 103 ASN A CA 1
ATOM 876 C C . ASN A 1 103 ? -4.375 13.578 5.651 1.00 88.75 103 ASN A C 1
ATOM 878 O O . ASN A 1 103 ? -4.878 12.503 5.963 1.00 88.75 103 ASN A O 1
ATOM 882 N N . PRO A 1 104 ? -5.004 14.739 5.906 1.00 86.38 104 PRO A N 1
ATOM 883 C CA . PRO A 1 104 ? -6.266 14.809 6.643 1.00 86.38 104 PRO A CA 1
ATOM 884 C C . PRO A 1 104 ? -7.474 14.243 5.882 1.00 86.38 104 PRO A C 1
ATOM 886 O O . PRO A 1 104 ? -8.496 14.002 6.507 1.00 86.38 104 PRO A O 1
ATOM 889 N N . SER A 1 105 ? -7.362 14.012 4.571 1.00 91.12 105 SER A N 1
ATOM 890 C CA . SER A 1 105 ? -8.464 13.535 3.722 1.00 91.12 105 SER A CA 1
ATOM 891 C C . SER A 1 105 ? -8.377 12.044 3.394 1.00 91.12 105 SER A C 1
ATOM 893 O O . SER A 1 105 ? -9.048 11.582 2.482 1.00 91.12 105 SER A O 1
ATOM 895 N N . VAL A 1 106 ? -7.523 11.269 4.074 1.00 90.75 106 VAL A N 1
ATOM 896 C CA . VAL A 1 106 ? -7.329 9.839 3.749 1.00 90.75 106 VAL A CA 1
ATOM 897 C C . VAL A 1 106 ? -8.618 9.033 3.875 1.00 90.75 106 VAL A C 1
ATOM 899 O O . VAL A 1 106 ? -8.838 8.134 3.068 1.00 90.75 106 VAL A O 1
ATOM 902 N N . ASP A 1 107 ? -9.462 9.367 4.851 1.00 90.31 107 ASP A N 1
ATOM 903 C CA . ASP A 1 107 ? -10.751 8.701 5.057 1.00 90.31 107 ASP A CA 1
ATOM 904 C C . ASP A 1 107 ? -11.794 9.060 3.987 1.00 90.31 107 ASP A C 1
ATOM 906 O O . ASP A 1 107 ? -12.743 8.307 3.804 1.00 90.31 107 ASP A O 1
ATOM 910 N N . ASP A 1 108 ? -11.598 10.161 3.254 1.00 91.75 108 ASP A N 1
ATOM 911 C CA . ASP A 1 108 ? -12.497 10.615 2.184 1.00 91.75 108 ASP A CA 1
ATOM 912 C C . ASP A 1 108 ? -12.110 10.044 0.806 1.00 91.75 108 ASP A C 1
ATOM 914 O O . ASP A 1 108 ? -12.784 10.295 -0.193 1.00 91.75 108 ASP A O 1
ATOM 918 N N . VAL A 1 109 ? -10.993 9.314 0.712 1.00 89.19 109 VAL A N 1
ATOM 919 C CA . VAL A 1 109 ? -10.546 8.697 -0.543 1.00 89.19 109 VAL A CA 1
ATOM 920 C C . VAL A 1 109 ? -11.074 7.268 -0.615 1.00 89.19 109 VAL A C 1
ATOM 922 O O . VAL A 1 109 ? -10.455 6.349 -0.072 1.00 89.19 109 VAL A O 1
ATOM 925 N N . ASP A 1 110 ? -12.172 7.079 -1.350 1.00 89.75 110 ASP A N 1
ATOM 926 C CA . ASP A 1 110 ? -12.848 5.782 -1.518 1.00 89.75 110 ASP A CA 1
ATOM 927 C C . ASP A 1 110 ? -11.877 4.651 -1.895 1.00 89.75 110 ASP A C 1
ATOM 929 O O . ASP A 1 110 ? -11.890 3.594 -1.276 1.00 89.75 110 ASP A O 1
ATOM 933 N N . GLU A 1 111 ? -10.940 4.884 -2.824 1.00 89.06 111 GLU A N 1
ATOM 934 C CA . GLU A 1 111 ? -9.948 3.873 -3.235 1.00 89.06 111 GLU A CA 1
ATOM 935 C C . GLU A 1 111 ? -9.080 3.374 -2.060 1.00 89.06 111 GLU A C 1
ATOM 937 O O . GLU A 1 111 ? -8.710 2.192 -1.991 1.00 89.06 111 GLU A O 1
ATOM 942 N N . LEU A 1 112 ? -8.744 4.267 -1.121 1.00 89.69 112 LEU A N 1
ATOM 943 C CA . LEU A 1 112 ? -7.939 3.919 0.046 1.00 89.69 112 LEU A CA 1
ATOM 944 C C . LEU A 1 112 ? -8.749 3.117 1.061 1.00 89.69 112 LEU A C 1
ATOM 946 O O . LEU A 1 112 ? -8.266 2.091 1.554 1.00 89.69 112 LEU A O 1
ATOM 950 N N . VAL A 1 113 ? -9.973 3.566 1.334 1.00 91.69 113 VAL A N 1
ATOM 951 C CA . VAL A 1 113 ? -10.891 2.916 2.273 1.00 91.69 113 VAL A CA 1
ATOM 952 C C . VAL A 1 113 ? -11.318 1.547 1.746 1.00 91.69 113 VAL A C 1
ATOM 954 O O . VAL A 1 113 ? -11.159 0.547 2.448 1.00 91.69 113 VAL A O 1
ATOM 957 N N . ASP A 1 114 ? -11.760 1.461 0.493 1.00 90.38 114 ASP A N 1
ATOM 958 C CA . ASP A 1 114 ? -12.190 0.215 -0.147 1.00 90.38 114 ASP A CA 1
ATOM 959 C C . ASP A 1 114 ? -11.067 -0.810 -0.187 1.00 90.38 114 ASP A C 1
ATOM 961 O O . ASP A 1 114 ? -11.263 -1.992 0.116 1.00 90.38 114 ASP A O 1
ATOM 965 N N . GLY A 1 115 ? -9.859 -0.372 -0.532 1.00 90.12 115 GLY A N 1
ATOM 966 C CA . GLY A 1 115 ? -8.721 -1.270 -0.567 1.00 90.12 115 GLY A CA 1
ATOM 967 C C . GLY A 1 115 ? -8.314 -1.773 0.822 1.00 90.12 115 GLY A C 1
ATOM 968 O O . GLY A 1 115 ? -8.064 -2.973 0.981 1.00 90.12 115 GLY A O 1
ATOM 969 N N . PHE A 1 116 ? -8.354 -0.913 1.845 1.00 92.31 116 PHE A N 1
ATOM 970 C CA . PHE A 1 116 ? -8.167 -1.324 3.238 1.00 92.31 116 PHE A CA 1
ATOM 971 C C . PHE A 1 116 ? -9.222 -2.345 3.690 1.00 92.31 116 PHE A C 1
ATOM 973 O O . PHE A 1 116 ? -8.875 -3.417 4.198 1.00 92.31 116 PHE A O 1
ATOM 980 N N . MET A 1 117 ? -10.498 -2.065 3.434 1.00 91.31 117 MET A N 1
ATOM 981 C CA . MET A 1 117 ? -11.619 -2.935 3.798 1.00 91.31 117 MET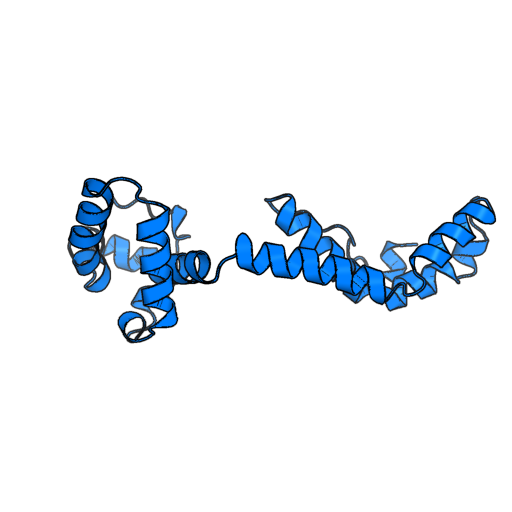 A CA 1
ATOM 982 C C . MET A 1 117 ? -11.574 -4.274 3.049 1.00 91.31 117 MET A C 1
ATOM 984 O O . MET A 1 117 ? -11.796 -5.335 3.639 1.00 91.31 117 MET A O 1
ATOM 988 N N . SER A 1 118 ? -11.199 -4.264 1.767 1.00 90.94 118 SER A N 1
ATOM 989 C CA . SER A 1 118 ? -10.977 -5.477 0.971 1.00 90.94 118 SER A CA 1
ATOM 990 C C . SER A 1 118 ? -9.880 -6.356 1.581 1.00 90.94 118 SER A C 1
ATOM 992 O O . SER A 1 118 ? -10.015 -7.582 1.629 1.00 90.94 118 SER A O 1
ATOM 994 N N . CYS A 1 119 ? -8.813 -5.747 2.105 1.00 89.75 119 CYS A N 1
ATOM 995 C CA . CYS A 1 119 ? -7.759 -6.468 2.810 1.00 89.75 119 CYS A CA 1
ATOM 996 C C . CYS A 1 119 ? -8.225 -7.058 4.141 1.00 89.75 119 CYS A C 1
ATOM 998 O O . CYS A 1 119 ? -7.904 -8.217 4.400 1.00 89.75 119 CYS A O 1
ATOM 1000 N N . ILE A 1 120 ? -9.000 -6.330 4.952 1.00 90.81 120 ILE A N 1
ATOM 1001 C CA . ILE A 1 120 ? -9.574 -6.884 6.191 1.00 90.81 120 ILE A CA 1
ATOM 1002 C C . ILE A 1 120 ? -10.405 -8.126 5.869 1.00 90.81 120 ILE A C 1
ATOM 1004 O O . ILE A 1 120 ? -10.154 -9.190 6.429 1.00 90.81 120 ILE A O 1
ATOM 1008 N N . ASN A 1 121 ? -11.327 -8.019 4.911 1.00 88.69 121 ASN A N 1
ATOM 1009 C CA . ASN A 1 121 ? -12.221 -9.117 4.542 1.00 88.69 121 ASN A CA 1
ATOM 1010 C C . ASN A 1 121 ? -11.484 -10.356 4.015 1.00 88.69 121 ASN A C 1
ATOM 1012 O O . ASN A 1 121 ? -11.955 -11.475 4.209 1.00 88.69 121 ASN A O 1
ATOM 1016 N N . LYS A 1 122 ? -10.337 -10.170 3.352 1.00 87.25 122 LYS A N 1
ATOM 1017 C CA . LYS A 1 122 ? -9.521 -11.276 2.829 1.00 87.25 122 LYS A CA 1
ATOM 1018 C C . LYS A 1 122 ? -8.567 -11.878 3.865 1.00 87.25 122 LYS A C 1
ATOM 1020 O O . LYS A 1 122 ? -8.269 -13.064 3.769 1.00 87.25 122 LYS A O 1
ATOM 1025 N N . LEU A 1 123 ? -8.037 -11.075 4.791 1.00 85.12 123 LEU A N 1
ATOM 1026 C CA . LEU A 1 123 ? -6.972 -11.493 5.716 1.00 85.12 123 LEU A CA 1
ATOM 1027 C C . LEU A 1 123 ? -7.495 -11.921 7.091 1.00 85.12 123 LEU A C 1
ATOM 1029 O O . LEU A 1 123 ? -6.928 -12.834 7.687 1.00 85.12 123 LEU A O 1
ATOM 1033 N N . ALA A 1 124 ? -8.557 -11.291 7.592 1.00 88.88 124 ALA A N 1
ATOM 1034 C CA . ALA A 1 124 ? -9.224 -11.688 8.828 1.00 88.88 124 ALA A CA 1
ATOM 1035 C C . ALA A 1 124 ? -10.325 -12.702 8.491 1.00 88.88 124 ALA A C 1
ATOM 1037 O O . ALA A 1 124 ? -11.447 -12.340 8.136 1.00 88.88 124 ALA A O 1
ATOM 1038 N N . LEU A 1 125 ? -9.978 -13.990 8.552 1.00 85.12 125 LEU A N 1
ATOM 1039 C CA . LEU A 1 125 ? -10.873 -15.082 8.149 1.00 85.12 125 LEU A CA 1
ATOM 1040 C C . LEU A 1 125 ? -12.024 -15.287 9.143 1.00 85.12 125 LEU A C 1
ATOM 1042 O O . LEU A 1 125 ? -13.077 -15.796 8.760 1.00 85.12 125 LEU A O 1
ATOM 1046 N N . LYS A 1 126 ? -11.825 -14.908 10.411 1.00 93.25 126 LYS A N 1
ATOM 1047 C CA . LYS A 1 126 ? -12.826 -15.025 11.476 1.00 93.25 126 LYS A CA 1
ATOM 1048 C C . LYS A 1 126 ? -13.523 -13.694 11.719 1.00 93.25 126 LYS A C 1
ATOM 1050 O O . LYS A 1 126 ? -12.880 -12.648 11.750 1.00 93.25 126 LYS A O 1
ATOM 1055 N N . GLU A 1 127 ? -14.819 -13.750 12.002 1.00 91.31 127 GLU A N 1
ATOM 1056 C CA . GLU A 1 127 ? -15.611 -12.545 12.263 1.00 91.31 127 GLU A CA 1
ATOM 1057 C C . GLU A 1 127 ? -15.134 -11.797 13.517 1.00 91.31 127 GLU A C 1
ATOM 1059 O O . GLU A 1 127 ? -14.961 -10.583 13.489 1.00 91.31 127 GLU A O 1
ATOM 1064 N N . GLU A 1 128 ? -14.743 -12.529 14.563 1.00 93.69 128 GLU A N 1
ATOM 1065 C CA . GLU A 1 128 ? -14.150 -11.959 15.782 1.00 93.69 128 GLU A CA 1
ATOM 1066 C C . GLU A 1 128 ? -12.866 -11.150 15.520 1.00 93.69 128 GLU A C 1
ATOM 1068 O O . GLU A 1 128 ? -12.542 -10.212 16.253 1.00 93.69 128 GLU A O 1
ATOM 1073 N N . GLU A 1 129 ? -12.079 -11.521 14.505 1.00 91.06 129 GLU A N 1
ATOM 1074 C CA . GLU A 1 129 ? -10.862 -10.789 14.139 1.00 91.06 129 GLU A CA 1
ATOM 1075 C C . GLU A 1 129 ? -11.214 -9.480 13.431 1.00 91.06 129 GLU A C 1
ATOM 1077 O O . GLU A 1 129 ? -10.626 -8.441 13.746 1.00 91.06 129 GLU A O 1
ATOM 1082 N N . LYS A 1 130 ? -12.211 -9.512 12.539 1.00 91.81 130 LYS A N 1
ATOM 1083 C CA . LYS A 1 130 ? -12.733 -8.313 11.872 1.00 91.81 130 LYS A CA 1
ATOM 1084 C C . LYS A 1 130 ? -13.323 -7.339 12.885 1.00 91.81 130 LYS A C 1
ATOM 1086 O O . LYS A 1 130 ? -12.969 -6.162 12.862 1.00 91.81 130 LYS A O 1
ATOM 1091 N N . GLU A 1 131 ? -14.138 -7.821 13.822 1.00 92.75 131 GLU A N 1
ATOM 1092 C CA . GLU A 1 131 ? -14.716 -6.999 14.892 1.00 92.75 131 GLU A CA 1
ATOM 1093 C C . GLU A 1 131 ? -13.633 -6.293 15.712 1.00 92.75 131 GLU A C 1
ATOM 1095 O O . GLU A 1 131 ? -13.687 -5.078 15.904 1.00 92.75 131 GLU A O 1
ATOM 1100 N N . LYS A 1 132 ? -12.586 -7.015 16.135 1.00 93.19 132 LYS A N 1
ATOM 1101 C CA . LYS A 1 132 ? -11.460 -6.418 16.877 1.00 93.19 132 LYS A CA 1
ATOM 1102 C C . LYS A 1 132 ? -10.751 -5.326 16.080 1.00 93.19 132 LYS A C 1
ATOM 1104 O O . LYS A 1 132 ? -10.327 -4.328 16.670 1.00 93.19 132 LYS A O 1
ATOM 1109 N N . ILE A 1 133 ? -10.596 -5.510 14.769 1.00 91.50 133 ILE A N 1
ATOM 1110 C CA . ILE A 1 133 ? -10.014 -4.494 13.885 1.00 91.50 133 ILE A CA 1
ATOM 1111 C C . ILE A 1 133 ? -10.941 -3.276 13.821 1.00 91.50 133 ILE A C 1
ATOM 1113 O O . ILE A 1 133 ? -10.480 -2.164 14.084 1.00 91.50 133 ILE A O 1
ATOM 1117 N N . HIS A 1 134 ? -12.239 -3.474 13.580 1.00 91.56 134 HIS A N 1
ATOM 1118 C CA . HIS A 1 134 ? -13.226 -2.393 13.535 1.00 91.56 134 HIS A CA 1
ATOM 1119 C C . HIS A 1 134 ? -13.325 -1.619 14.852 1.00 91.56 134 HIS A C 1
ATOM 1121 O O . HIS A 1 134 ? -13.399 -0.395 14.828 1.00 91.56 134 HIS A O 1
ATOM 1127 N N . MET A 1 135 ? -13.234 -2.284 16.006 1.00 92.56 135 MET A N 1
ATOM 1128 C CA . MET A 1 135 ? -13.219 -1.603 17.307 1.00 92.56 135 MET A CA 1
ATOM 1129 C C . MET A 1 135 ? -11.956 -0.758 17.525 1.00 92.56 135 MET A C 1
ATOM 1131 O O . MET A 1 135 ? -12.002 0.263 18.214 1.00 92.56 135 MET A O 1
ATOM 1135 N N . LYS A 1 136 ? -10.811 -1.174 16.970 1.00 93.00 136 LYS A N 1
ATOM 1136 C CA . LYS A 1 136 ? -9.539 -0.441 17.097 1.00 93.00 136 LYS A CA 1
ATOM 1137 C C . LYS A 1 136 ? -9.375 0.665 16.058 1.00 93.00 136 LYS A C 1
ATOM 1139 O O . LYS A 1 136 ? -8.622 1.604 16.311 1.00 93.00 136 LYS A O 1
ATOM 1144 N N . LEU A 1 137 ? -10.067 0.574 14.927 1.00 92.62 137 LEU A N 1
ATOM 1145 C CA . LEU A 1 137 ? -9.925 1.501 13.811 1.00 92.62 137 LEU A CA 1
ATOM 1146 C C . LEU A 1 137 ? -10.205 2.966 14.204 1.00 92.62 137 LEU A C 1
ATOM 1148 O O . LEU A 1 137 ? -9.319 3.787 13.978 1.00 92.62 137 LEU A O 1
ATOM 1152 N N . PRO A 1 138 ? -11.300 3.321 14.909 1.00 94.31 138 PRO A N 1
ATOM 1153 C CA . PRO A 1 138 ? -11.537 4.708 15.316 1.00 94.31 138 PRO A CA 1
ATOM 1154 C C . PRO A 1 138 ? -10.459 5.266 16.254 1.00 94.31 138 PRO A C 1
ATOM 1156 O O . PRO A 1 138 ? -10.149 6.455 16.211 1.00 94.31 138 PRO A O 1
ATOM 1159 N N . LEU A 1 139 ? -9.861 4.408 17.092 1.00 93.31 139 LEU A N 1
ATOM 1160 C CA . LEU A 1 139 ? -8.762 4.799 17.981 1.00 93.31 139 LEU A CA 1
ATOM 1161 C C . LEU A 1 139 ? -7.499 5.129 17.183 1.00 93.31 139 LEU A C 1
ATOM 1163 O O . LEU A 1 139 ? -6.766 6.050 17.541 1.00 93.31 139 LEU A O 1
ATOM 1167 N N . TYR A 1 140 ? -7.243 4.377 16.111 1.00 92.69 140 TYR A N 1
ATOM 1168 C CA . TYR A 1 140 ? -6.185 4.697 15.164 1.00 92.69 140 TYR A CA 1
ATOM 1169 C C . TYR A 1 140 ? -6.504 6.010 14.443 1.00 92.69 140 TYR A C 1
ATOM 1171 O O . TYR A 1 140 ? -5.727 6.949 14.559 1.00 92.69 140 TYR A O 1
ATOM 1179 N N . GLN A 1 141 ? -7.665 6.146 13.804 1.00 93.06 141 GLN A N 1
ATOM 1180 C CA . GLN A 1 141 ? -8.023 7.341 13.026 1.00 93.06 141 GLN A CA 1
ATOM 1181 C C . GLN A 1 141 ? -7.906 8.639 13.850 1.00 93.06 141 GLN A C 1
ATOM 1183 O O . GLN A 1 141 ? -7.276 9.606 13.423 1.00 93.06 141 GLN A O 1
ATOM 1188 N N . ARG A 1 142 ? -8.395 8.631 15.100 1.00 93.38 142 ARG A N 1
ATOM 1189 C CA . ARG A 1 142 ? -8.333 9.793 16.009 1.00 93.38 142 ARG A CA 1
ATOM 1190 C C . ARG A 1 142 ? -7.008 9.960 16.760 1.00 93.38 142 ARG A C 1
ATOM 1192 O O . ARG A 1 142 ? -6.862 10.904 17.534 1.00 93.38 142 ARG A O 1
ATOM 1199 N N . ALA A 1 143 ? -6.033 9.074 16.547 1.00 92.44 143 ALA A N 1
ATOM 1200 C CA . ALA A 1 143 ? -4.789 9.019 17.317 1.00 92.44 143 ALA A CA 1
ATOM 1201 C C . ALA A 1 143 ? -5.053 9.036 18.835 1.00 92.44 143 ALA A C 1
ATOM 1203 O O . ALA A 1 143 ? -4.564 9.906 19.562 1.00 92.44 143 ALA A O 1
ATOM 1204 N N . GLU A 1 144 ? -5.840 8.074 19.309 1.00 93.00 144 GLU A N 1
ATOM 1205 C CA . GLU A 1 144 ? -6.220 7.904 20.712 1.00 93.00 144 GLU A CA 1
ATOM 1206 C C . GLU A 1 144 ? -5.465 6.737 21.368 1.00 93.00 144 GLU A C 1
ATOM 1208 O O . GLU A 1 144 ? -4.887 5.867 20.709 1.00 93.00 144 GLU A O 1
ATOM 1213 N N . ARG A 1 145 ? -5.476 6.708 22.708 1.00 90.25 145 ARG A N 1
ATOM 1214 C CA . ARG A 1 145 ? -4.815 5.678 23.528 1.00 90.25 145 ARG A CA 1
ATOM 1215 C C . ARG A 1 145 ? -3.342 5.500 23.126 1.00 90.25 145 ARG A C 1
ATOM 1217 O O . ARG A 1 145 ? -2.580 6.464 23.115 1.00 90.25 145 ARG A O 1
ATOM 1224 N N . ILE A 1 146 ? -2.944 4.279 22.779 1.00 88.25 146 ILE A N 1
ATOM 1225 C CA . ILE A 1 146 ? -1.574 3.914 22.410 1.00 88.25 146 ILE A CA 1
ATOM 1226 C C . ILE A 1 146 ? -1.091 4.618 21.131 1.00 88.25 146 ILE A C 1
ATOM 1228 O O . ILE A 1 146 ? 0.081 4.970 21.031 1.00 88.25 146 ILE A O 1
ATOM 1232 N N . PHE A 1 147 ? -1.994 4.914 20.187 1.00 88.44 147 PHE A N 1
ATOM 1233 C CA . PHE A 1 147 ? -1.671 5.658 18.961 1.00 88.44 147 PHE A CA 1
ATOM 1234 C C . PHE A 1 147 ? -1.498 7.159 19.231 1.00 88.44 147 PHE A C 1
ATOM 1236 O O . PHE A 1 147 ? -0.794 7.864 18.506 1.00 88.44 147 PHE A O 1
ATOM 1243 N N . GLY A 1 148 ? -2.131 7.640 20.302 1.00 89.75 148 GLY A N 1
ATOM 1244 C CA . GLY A 1 148 ? -2.115 9.031 20.732 1.00 89.75 148 GLY A CA 1
ATOM 1245 C C . GLY A 1 148 ? -0.940 9.446 21.605 1.00 89.75 148 GLY A C 1
ATOM 1246 O O . GLY A 1 148 ? -0.735 10.649 21.796 1.00 89.75 148 GLY A O 1
ATOM 1247 N N . ASN A 1 149 ? -0.183 8.476 22.126 1.00 90.94 149 ASN A N 1
ATOM 1248 C CA . ASN A 1 149 ? 0.923 8.714 23.047 1.00 90.94 149 ASN A CA 1
ATOM 1249 C C . ASN A 1 149 ? 1.947 9.704 22.436 1.00 90.94 149 ASN A C 1
ATOM 1251 O O . ASN A 1 149 ? 2.307 9.561 21.262 1.00 90.94 149 ASN A O 1
ATOM 1255 N N . PRO A 1 150 ? 2.458 10.691 23.203 1.00 91.44 150 PRO A N 1
ATOM 1256 C CA . PRO A 1 150 ? 3.440 11.662 22.710 1.00 91.44 150 PRO A CA 1
ATOM 1257 C C . PRO A 1 150 ? 4.668 11.032 22.037 1.00 91.44 150 PRO A C 1
ATOM 1259 O O . PRO A 1 150 ? 5.134 11.523 21.006 1.00 91.44 150 PRO A O 1
ATOM 1262 N N . MET A 1 151 ? 5.173 9.921 22.578 1.00 88.56 151 MET A N 1
ATOM 1263 C CA . MET A 1 151 ? 6.302 9.192 22.004 1.00 88.56 151 MET A CA 1
ATOM 1264 C C . MET A 1 151 ? 5.921 8.536 20.671 1.00 88.56 151 MET A C 1
ATOM 1266 O O . MET A 1 151 ? 6.660 8.670 19.695 1.00 88.56 151 MET A O 1
ATOM 1270 N N . ALA A 1 152 ? 4.742 7.912 20.585 1.00 86.56 152 ALA A N 1
ATOM 1271 C CA . ALA A 1 152 ? 4.236 7.330 19.340 1.00 86.56 152 ALA A CA 1
ATOM 1272 C C . ALA A 1 152 ? 4.093 8.401 18.243 1.00 86.56 152 ALA A C 1
ATOM 1274 O O . ALA A 1 152 ? 4.611 8.235 17.135 1.00 86.56 152 ALA A O 1
ATOM 1275 N N . LYS A 1 153 ? 3.503 9.559 18.573 1.00 89.19 153 LYS A N 1
ATOM 1276 C CA . LYS A 1 153 ? 3.382 10.707 17.656 1.00 89.19 153 LYS A CA 1
ATOM 1277 C C . LYS A 1 153 ? 4.736 11.244 17.185 1.00 89.19 153 LYS A C 1
ATOM 1279 O O . LYS A 1 153 ? 4.862 11.625 16.025 1.00 89.19 153 LYS A O 1
ATOM 1284 N N . LYS A 1 154 ? 5.755 11.255 18.049 1.00 89.75 154 LYS A N 1
ATOM 1285 C CA . LYS A 1 154 ? 7.111 11.722 17.706 1.00 89.75 154 LYS A CA 1
ATOM 1286 C C . LYS A 1 154 ? 7.879 10.734 16.824 1.00 89.75 154 LYS A C 1
ATOM 1288 O O . LYS A 1 154 ? 8.690 11.156 15.999 1.00 89.75 154 LYS A O 1
ATOM 1293 N N . MET A 1 155 ? 7.656 9.434 17.014 1.00 87.44 155 MET A N 1
ATOM 1294 C CA . MET A 1 155 ? 8.411 8.382 16.326 1.00 87.44 155 MET A CA 1
ATOM 1295 C C . MET A 1 155 ? 7.766 7.921 15.019 1.00 87.44 155 MET A C 1
ATOM 1297 O O . MET A 1 155 ? 8.473 7.374 14.172 1.00 87.44 155 MET A O 1
ATOM 1301 N N . ARG A 1 156 ? 6.468 8.179 14.810 1.00 87.88 156 ARG A N 1
ATOM 1302 C CA . ARG A 1 156 ? 5.716 7.681 13.647 1.00 87.88 156 ARG A CA 1
ATOM 1303 C C . ARG A 1 156 ? 6.297 8.043 12.278 1.00 87.88 156 ARG A C 1
ATOM 1305 O O . ARG A 1 156 ? 6.121 7.269 11.352 1.00 87.88 156 ARG A O 1
ATOM 1312 N N . SER A 1 157 ? 6.995 9.175 12.156 1.00 85.75 157 SER A N 1
ATOM 1313 C CA . SER A 1 157 ? 7.671 9.612 10.920 1.00 85.75 157 SER A CA 1
ATOM 1314 C C . SER A 1 157 ? 9.157 9.243 10.853 1.00 85.75 157 SER A C 1
ATOM 1316 O O . SER A 1 157 ? 9.800 9.448 9.826 1.00 85.75 157 SER A O 1
ATOM 1318 N N . LYS A 1 158 ? 9.723 8.728 11.949 1.00 85.88 158 LYS A N 1
ATOM 1319 C CA . LYS A 1 158 ? 11.155 8.413 12.082 1.00 85.88 158 LYS A CA 1
ATOM 1320 C C . LYS A 1 158 ? 11.446 6.922 11.985 1.00 85.88 158 LYS A C 1
ATOM 1322 O O . LYS A 1 158 ? 12.556 6.542 11.626 1.00 85.88 158 LYS A O 1
ATOM 1327 N N . LEU A 1 159 ? 10.473 6.086 12.333 1.00 78.44 159 LEU A N 1
ATOM 1328 C CA . LEU A 1 159 ? 10.588 4.635 12.274 1.00 78.44 159 LEU A CA 1
ATOM 1329 C C . LEU A 1 159 ? 9.786 4.093 11.099 1.00 78.44 159 LEU A C 1
ATOM 1331 O O . LEU A 1 159 ? 8.718 4.600 10.766 1.00 78.44 159 LEU A O 1
ATOM 1335 N N . ALA A 1 160 ? 10.299 3.024 10.492 1.00 72.75 160 ALA A N 1
ATOM 1336 C CA . ALA A 1 160 ? 9.526 2.271 9.519 1.00 72.75 160 ALA A CA 1
ATOM 1337 C C . ALA A 1 160 ? 8.249 1.712 10.186 1.00 72.75 160 ALA A C 1
ATOM 1339 O O . ALA A 1 160 ? 8.311 1.321 11.354 1.00 72.75 160 ALA A O 1
ATOM 1340 N N . PRO A 1 161 ? 7.120 1.593 9.462 1.00 67.75 161 PRO A N 1
ATOM 1341 C CA . PRO A 1 161 ? 5.836 1.181 10.040 1.00 67.75 161 PRO A CA 1
ATOM 1342 C C . PRO A 1 161 ? 5.888 -0.152 10.798 1.00 67.75 161 PRO A C 1
ATOM 1344 O O . PRO A 1 161 ? 5.288 -0.281 11.855 1.00 67.75 161 PRO A O 1
ATOM 1347 N N . GLY A 1 162 ? 6.670 -1.121 10.308 1.00 64.31 162 GLY A N 1
ATOM 1348 C CA . GLY A 1 162 ? 6.855 -2.426 10.961 1.00 64.31 162 GLY A CA 1
ATOM 1349 C C . GLY A 1 162 ? 7.813 -2.433 12.160 1.00 64.31 162 GLY A C 1
ATOM 1350 O O . GLY A 1 162 ? 7.990 -3.475 12.776 1.00 64.31 162 GLY A O 1
ATOM 1351 N N . MET A 1 163 ? 8.451 -1.301 12.472 1.00 62.84 163 MET A N 1
ATOM 1352 C CA . MET A 1 163 ? 9.380 -1.133 13.602 1.00 62.84 163 MET A CA 1
ATOM 1353 C C . MET A 1 163 ? 8.787 -0.275 14.725 1.00 62.84 163 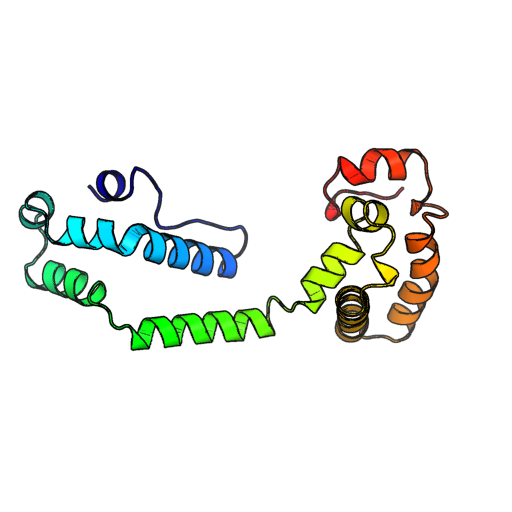MET A C 1
ATOM 1355 O O . MET A 1 163 ? 9.440 -0.066 15.747 1.00 62.84 163 MET A O 1
ATOM 1359 N N . LEU A 1 164 ? 7.563 0.235 14.553 1.00 59.53 164 LEU A N 1
ATOM 1360 C CA . LEU A 1 164 ? 6.815 0.870 15.632 1.00 59.53 164 LEU A CA 1
ATOM 1361 C C . LEU A 1 164 ? 6.343 -0.222 16.595 1.00 59.53 164 LEU A C 1
ATOM 1363 O O . LEU A 1 164 ? 5.232 -0.731 16.486 1.00 59.53 164 LEU A O 1
ATOM 1367 N N . ILE A 1 165 ? 7.209 -0.597 17.535 1.00 48.97 165 ILE A N 1
ATOM 1368 C CA . ILE A 1 165 ? 6.792 -1.359 18.710 1.00 48.97 165 ILE A CA 1
ATOM 1369 C C . ILE A 1 165 ? 6.004 -0.378 19.575 1.00 48.97 165 ILE A C 1
ATOM 1371 O O . ILE A 1 165 ? 6.562 0.518 20.209 1.00 48.97 165 ILE A O 1
ATOM 1375 N N . ILE A 1 166 ? 4.684 -0.489 19.493 1.00 48.94 166 ILE A N 1
ATOM 1376 C CA . ILE A 1 166 ? 3.760 0.238 20.352 1.00 48.94 166 ILE A CA 1
ATOM 1377 C C . ILE A 1 166 ? 3.839 -0.447 21.725 1.00 48.94 166 ILE A C 1
ATOM 1379 O O . ILE A 1 166 ? 3.500 -1.625 21.822 1.00 48.94 166 ILE A O 1
ATOM 1383 N N . PHE A 1 167 ? 4.364 0.256 22.733 1.00 39.31 167 PHE A N 1
ATOM 1384 C CA . PHE A 1 167 ? 4.347 -0.180 24.136 1.00 39.31 167 PHE A CA 1
ATOM 1385 C C . PHE A 1 167 ? 2.943 -0.053 24.732 1.00 39.31 167 PHE A C 1
ATOM 1387 O O . PHE A 1 167 ? 2.244 0.930 24.382 1.00 39.31 167 PHE A O 1
#

Secondary structure (DSSP, 8-state):
-HHHHTTT--S----SSHHHHHHHHHHHHHHHHHHHHHHHTSHHHHTSS--HHHHHHHHHHHS--HHHHHHHHHHHHHHHHHHS-HHHHHHHHHT-HHHHTT-TTGGG-HHHHHHHHHHHHHH--SHHHHHHHHHHHHHHHTT-HHHH-HHHHHHTTTS-GGG----

Sequence (167 aa):
MMREFTRQKDTVRPAKTRFATAFITLNCFKANKKNLRKMCTSEQWNKRKFSKESKEMIFASFKPKVEKFWDLYKIIDDRWNCQLHQPLHTAGYYLNPSLYYSNPSVDDVDELVDGFMSCINKLALKEEEKEKIHMKLPLYQRAERIFGNPMAKKMRSKLAPGMLIIF